Protein AF-A0A662BD39-F1 (afdb_monomer_lite)

Structure (mmCIF, N/CA/C/O backbone):
data_AF-A0A662BD39-F1
#
_entry.id   AF-A0A662BD39-F1
#
loop_
_atom_site.group_PDB
_atom_site.id
_atom_site.type_symbol
_atom_site.label_atom_id
_atom_site.label_alt_id
_atom_site.label_comp_id
_atom_site.label_asym_id
_atom_site.label_entity_id
_atom_site.label_seq_id
_atom_site.pdbx_PDB_ins_code
_atom_site.Cartn_x
_atom_site.Cartn_y
_atom_site.Cartn_z
_atom_site.occupancy
_atom_site.B_iso_or_equiv
_atom_site.auth_seq_id
_atom_site.auth_comp_id
_atom_site.auth_asym_id
_atom_site.auth_atom_id
_atom_site.pdbx_PDB_model_num
ATOM 1 N N . MET A 1 1 ? 4.643 -1.670 -12.359 1.00 89.56 1 MET A N 1
ATOM 2 C CA . MET A 1 1 ? 3.719 -2.672 -11.776 1.00 89.56 1 MET A CA 1
ATOM 3 C C . MET A 1 1 ? 2.508 -1.947 -11.215 1.00 89.56 1 MET A C 1
ATOM 5 O O . MET A 1 1 ? 2.673 -0.830 -10.744 1.00 89.56 1 MET A O 1
ATOM 9 N N . GLU A 1 2 ? 1.312 -2.529 -11.292 1.00 91.06 2 GLU A N 1
ATOM 10 C CA . GLU A 1 2 ? 0.101 -1.942 -10.697 1.00 91.06 2 GLU A CA 1
ATOM 11 C C . GLU A 1 2 ? -0.162 -2.587 -9.334 1.00 91.06 2 GLU A C 1
ATOM 13 O O . GLU A 1 2 ? -0.312 -3.807 -9.241 1.00 91.06 2 GLU A O 1
ATOM 18 N N . VAL A 1 3 ? -0.252 -1.765 -8.290 1.00 93.06 3 VAL A N 1
ATOM 19 C CA . VAL A 1 3 ? -0.551 -2.197 -6.922 1.00 93.06 3 VAL A CA 1
ATOM 20 C C . VAL A 1 3 ? -1.900 -1.620 -6.506 1.00 93.06 3 VAL A C 1
ATOM 22 O O . VAL A 1 3 ? -2.191 -0.440 -6.718 1.00 93.06 3 VAL A O 1
ATOM 25 N N . ARG A 1 4 ? -2.742 -2.480 -5.939 1.00 93.88 4 ARG A N 1
ATOM 26 C CA . ARG A 1 4 ? -4.084 -2.180 -5.451 1.00 93.88 4 ARG A CA 1
ATOM 27 C C . ARG A 1 4 ? -4.070 -2.074 -3.928 1.00 93.88 4 ARG A C 1
ATOM 29 O O . ARG A 1 4 ? -3.539 -2.942 -3.240 1.00 93.88 4 ARG A O 1
ATOM 36 N N . PHE A 1 5 ? -4.732 -1.043 -3.427 1.00 91.44 5 PHE A N 1
ATOM 37 C CA . PHE A 1 5 ? -4.952 -0.772 -2.010 1.00 91.44 5 PHE A CA 1
ATOM 38 C C . PHE A 1 5 ? -6.442 -0.884 -1.670 1.00 91.44 5 PHE A C 1
ATOM 40 O O . PHE A 1 5 ? -7.272 -1.276 -2.500 1.00 91.44 5 PHE A O 1
ATOM 47 N N . LYS A 1 6 ? -6.793 -0.512 -0.434 1.00 85.69 6 LYS A N 1
ATOM 48 C CA . LYS A 1 6 ? -8.188 -0.409 0.004 1.00 85.69 6 LYS A CA 1
ATOM 49 C C . LYS A 1 6 ? -9.027 0.474 -0.930 1.00 85.69 6 LYS A C 1
ATOM 51 O O . LYS A 1 6 ? -8.511 1.375 -1.595 1.00 85.69 6 LYS A O 1
ATOM 56 N N . ASN A 1 7 ? -10.327 0.187 -0.977 1.00 83.38 7 ASN A N 1
ATOM 57 C CA . ASN A 1 7 ? -11.337 0.919 -1.754 1.00 83.38 7 ASN A CA 1
ATOM 58 C C . ASN A 1 7 ? -11.054 0.988 -3.266 1.00 83.38 7 ASN A C 1
ATOM 60 O O . ASN A 1 7 ? -11.466 1.925 -3.940 1.00 83.38 7 ASN A O 1
ATOM 64 N N . GLY A 1 8 ? -10.313 0.017 -3.811 1.00 83.38 8 GLY A N 1
ATOM 65 C CA . GLY A 1 8 ? -10.014 -0.040 -5.244 1.00 83.38 8 GLY A CA 1
ATOM 66 C C . GLY A 1 8 ? -9.005 1.007 -5.724 1.00 83.38 8 GLY A C 1
ATOM 67 O O . GLY A 1 8 ? -8.755 1.093 -6.929 1.00 83.38 8 GLY A O 1
ATOM 68 N N . ARG A 1 9 ? -8.380 1.767 -4.810 1.00 88.69 9 ARG A N 1
ATOM 69 C CA . ARG A 1 9 ? -7.290 2.689 -5.147 1.00 88.69 9 ARG A CA 1
ATOM 70 C C . ARG A 1 9 ? -6.144 1.892 -5.765 1.00 88.69 9 ARG A C 1
ATOM 72 O O . ARG A 1 9 ? -5.669 0.922 -5.181 1.00 88.69 9 ARG A O 1
ATOM 79 N N . LYS A 1 10 ? -5.705 2.300 -6.953 1.00 90.81 10 LYS A N 1
ATOM 80 C CA . LYS A 1 10 ? -4.630 1.649 -7.710 1.00 90.81 10 LYS A CA 1
ATOM 81 C C . LYS A 1 10 ? -3.557 2.667 -8.042 1.00 90.81 10 LYS A C 1
ATOM 83 O O . LYS A 1 10 ? -3.878 3.705 -8.621 1.00 90.81 10 LYS A O 1
ATOM 88 N N . CYS A 1 11 ? -2.312 2.334 -7.737 1.00 89.12 11 CYS A N 1
ATOM 89 C CA . CYS A 1 11 ? -1.155 3.157 -8.065 1.00 89.12 11 CYS A CA 1
ATOM 90 C C . CYS A 1 11 ? -0.105 2.319 -8.802 1.00 89.12 11 CYS A C 1
ATOM 92 O O . CYS A 1 11 ? -0.083 1.087 -8.708 1.00 89.12 11 CYS A O 1
ATOM 94 N N . PHE A 1 12 ? 0.745 2.996 -9.567 1.00 90.25 12 PHE A N 1
ATOM 95 C CA . PHE A 1 12 ? 1.809 2.365 -10.337 1.00 90.25 12 PHE A CA 1
ATOM 96 C C . PHE A 1 12 ? 3.144 2.528 -9.616 1.00 90.25 12 PHE A C 1
ATOM 98 O O . PHE A 1 12 ? 3.450 3.611 -9.126 1.00 90.25 12 PHE A O 1
ATOM 105 N N . TYR A 1 13 ? 3.925 1.450 -9.569 1.00 90.44 13 TYR A N 1
ATOM 106 C CA . TYR A 1 13 ? 5.221 1.408 -8.894 1.00 90.44 13 TYR A CA 1
ATOM 107 C C . TYR A 1 13 ? 6.299 0.769 -9.767 1.00 90.44 13 TYR A C 1
ATOM 109 O O . TYR A 1 13 ? 6.017 -0.139 -10.562 1.00 90.44 13 TYR A O 1
ATOM 117 N N . LYS A 1 14 ? 7.547 1.205 -9.587 1.00 88.50 14 LYS A N 1
ATOM 118 C CA . LYS A 1 14 ? 8.730 0.625 -10.237 1.00 88.50 14 LYS A CA 1
ATOM 119 C C . LYS A 1 14 ? 9.342 -0.471 -9.362 1.00 88.50 14 LYS A C 1
ATOM 121 O O . LYS A 1 14 ? 9.455 -0.337 -8.146 1.00 88.50 14 LYS A O 1
ATOM 126 N N . ASN A 1 15 ? 9.738 -1.575 -9.992 1.00 88.31 15 ASN A N 1
ATOM 127 C CA . ASN A 1 15 ? 10.456 -2.666 -9.334 1.00 88.31 15 ASN A CA 1
ATOM 128 C C . ASN A 1 15 ? 11.966 -2.482 -9.534 1.00 88.31 15 ASN A C 1
ATOM 130 O O . ASN A 1 15 ? 12.579 -3.165 -10.352 1.00 88.31 15 ASN A O 1
ATOM 134 N N . THR A 1 16 ? 12.557 -1.528 -8.813 1.00 84.00 16 THR A N 1
ATOM 135 C CA . THR A 1 16 ? 13.987 -1.185 -8.930 1.00 84.00 16 THR A CA 1
ATOM 136 C C . THR A 1 16 ? 14.892 -2.358 -8.554 1.00 84.00 16 THR A C 1
ATOM 138 O O . THR A 1 16 ? 15.929 -2.577 -9.171 1.00 84.00 16 THR A O 1
A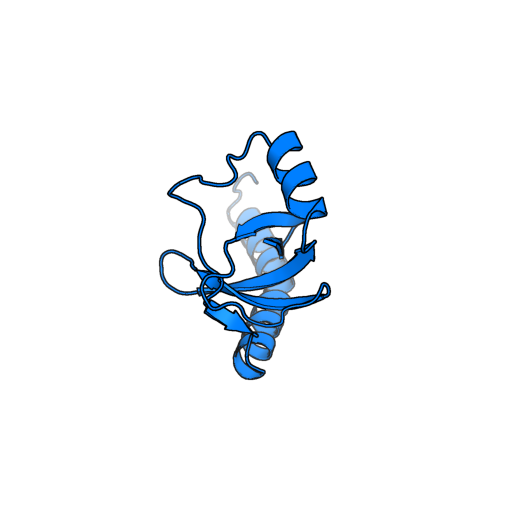TOM 141 N N . LYS A 1 17 ? 14.473 -3.164 -7.572 1.00 83.44 17 LYS A N 1
ATOM 142 C CA . LYS A 1 17 ? 15.247 -4.297 -7.044 1.00 83.44 17 LYS A CA 1
ATOM 143 C C . LYS A 1 17 ? 15.101 -5.591 -7.856 1.00 83.44 17 LYS A C 1
ATOM 145 O O . LYS A 1 17 ? 15.596 -6.623 -7.418 1.00 83.44 17 LYS A O 1
ATOM 150 N N . LYS A 1 18 ? 14.411 -5.555 -9.007 1.00 84.88 18 LYS A N 1
ATOM 151 C CA . LYS A 1 18 ? 14.165 -6.719 -9.887 1.00 84.88 18 LYS A CA 1
ATOM 152 C C . LYS A 1 18 ? 13.653 -7.955 -9.129 1.00 84.88 18 LYS A C 1
ATOM 154 O O . LYS A 1 18 ? 14.026 -9.086 -9.424 1.00 84.88 18 LYS A O 1
ATOM 159 N N . LEU A 1 19 ? 12.790 -7.737 -8.140 1.00 87.00 19 LEU A N 1
ATOM 160 C CA . LEU A 1 19 ? 12.217 -8.812 -7.335 1.00 87.00 19 LEU A CA 1
ATOM 161 C C . LEU A 1 19 ? 11.271 -9.667 -8.188 1.00 87.00 19 LEU A C 1
ATOM 163 O O . LEU A 1 19 ? 10.493 -9.119 -8.972 1.00 87.00 19 LEU A O 1
ATOM 167 N N . SER A 1 20 ? 11.289 -10.988 -7.996 1.00 89.81 20 SER A N 1
ATOM 168 C CA . SER A 1 20 ? 10.322 -11.896 -8.626 1.00 89.81 20 SER A CA 1
ATOM 169 C C . SER A 1 20 ? 8.960 -11.751 -7.947 1.00 89.81 20 SER A C 1
ATOM 171 O O . SER A 1 20 ? 8.727 -12.308 -6.874 1.00 89.81 20 SER A O 1
ATOM 173 N N . ILE A 1 21 ? 8.093 -10.923 -8.528 1.00 90.50 21 ILE A N 1
ATOM 174 C CA . ILE A 1 21 ? 6.785 -10.556 -7.982 1.00 90.50 21 ILE A CA 1
ATOM 175 C C . ILE A 1 21 ? 5.705 -10.936 -8.995 1.00 90.50 21 ILE A C 1
ATOM 177 O O . ILE A 1 21 ? 5.746 -10.502 -10.151 1.00 90.50 21 ILE A O 1
ATOM 181 N N . CYS A 1 22 ? 4.717 -11.693 -8.532 1.00 90.88 22 CYS A N 1
ATOM 182 C CA . CYS A 1 22 ? 3.589 -12.162 -9.326 1.00 90.88 22 CYS A CA 1
ATOM 183 C C . CYS A 1 22 ? 2.305 -11.386 -9.001 1.00 90.88 22 CYS A C 1
ATOM 185 O O . CYS A 1 22 ? 2.228 -10.626 -8.035 1.00 90.88 22 CYS A O 1
ATOM 187 N N . ILE A 1 23 ? 1.280 -11.560 -9.836 1.00 92.19 23 ILE A N 1
ATOM 188 C CA . ILE A 1 23 ? -0.066 -11.056 -9.541 1.00 92.19 23 ILE A CA 1
ATOM 189 C C . ILE A 1 23 ? -0.584 -11.771 -8.288 1.00 92.19 23 ILE A C 1
ATOM 191 O O . ILE A 1 23 ? -0.441 -12.983 -8.172 1.00 92.19 23 ILE A O 1
ATOM 195 N N . GLY A 1 24 ? -1.182 -11.020 -7.363 1.00 90.81 24 GLY A N 1
ATOM 196 C CA . GLY A 1 24 ? -1.662 -11.533 -6.077 1.00 90.81 24 GLY A CA 1
ATOM 197 C C . GLY A 1 24 ? -0.653 -11.419 -4.933 1.00 90.81 24 GLY A C 1
ATOM 198 O O . GLY A 1 24 ? -1.064 -11.474 -3.777 1.00 90.81 24 GLY A O 1
ATOM 199 N N . ASP A 1 25 ? 0.629 -11.173 -5.221 1.00 93.25 25 ASP A N 1
ATOM 200 C CA . ASP A 1 25 ? 1.630 -10.971 -4.173 1.00 93.25 25 ASP A CA 1
ATOM 201 C C . ASP A 1 25 ? 1.327 -9.708 -3.355 1.00 93.25 25 ASP A C 1
ATOM 203 O O . ASP A 1 25 ? 0.971 -8.653 -3.897 1.00 93.25 25 ASP A O 1
ATOM 207 N N . ILE A 1 26 ? 1.522 -9.802 -2.039 1.00 93.88 26 ILE A N 1
ATOM 208 C CA . ILE A 1 26 ? 1.447 -8.663 -1.124 1.00 93.88 26 ILE A CA 1
ATOM 209 C C . ILE A 1 26 ? 2.840 -8.035 -1.032 1.00 93.88 26 ILE A C 1
ATOM 211 O O . ILE A 1 26 ? 3.835 -8.712 -0.761 1.00 93.88 26 ILE A O 1
ATOM 215 N N . VAL A 1 27 ? 2.925 -6.732 -1.279 1.00 94.56 27 VAL A N 1
ATOM 216 C CA . VAL A 1 27 ? 4.190 -5.999 -1.379 1.00 94.56 27 VAL A CA 1
ATOM 217 C C . VAL A 1 27 ? 4.187 -4.756 -0.503 1.00 94.56 27 VAL A C 1
ATOM 219 O O . VAL A 1 27 ? 3.163 -4.091 -0.337 1.00 94.56 27 VAL A O 1
ATOM 222 N N . ALA A 1 28 ? 5.368 -4.436 0.024 1.00 94.50 28 ALA A N 1
ATOM 223 C CA . ALA A 1 28 ? 5.632 -3.180 0.702 1.00 94.50 28 ALA A CA 1
ATOM 224 C C . ALA A 1 28 ? 6.148 -2.161 -0.316 1.00 94.50 28 ALA A C 1
ATOM 226 O O . ALA A 1 28 ? 7.166 -2.381 -0.987 1.00 94.50 28 ALA A O 1
ATOM 227 N N . VAL A 1 29 ? 5.434 -1.050 -0.426 1.00 92.62 29 VAL A N 1
ATOM 228 C CA . VAL A 1 29 ? 5.732 0.032 -1.358 1.00 92.62 29 VAL A CA 1
ATOM 229 C C . VAL A 1 29 ? 6.120 1.302 -0.623 1.00 92.62 29 VAL A C 1
ATOM 231 O O . VAL A 1 29 ? 5.763 1.512 0.534 1.00 92.62 29 VAL A O 1
ATOM 234 N N . GLU A 1 30 ? 6.814 2.175 -1.334 1.00 90.56 30 GLU A N 1
ATOM 235 C CA . GLU A 1 30 ? 7.159 3.504 -0.861 1.00 90.56 30 GLU A CA 1
ATOM 236 C C . GLU A 1 30 ? 5.924 4.369 -0.587 1.00 90.56 30 GLU A C 1
ATOM 238 O O . GLU A 1 30 ? 5.012 4.503 -1.414 1.00 90.56 30 GLU A O 1
ATOM 243 N N . ALA A 1 31 ? 5.917 4.974 0.599 1.00 88.06 31 ALA A N 1
ATOM 244 C CA . ALA A 1 31 ? 4.931 5.939 1.048 1.00 88.06 31 ALA A CA 1
ATOM 245 C C . ALA A 1 31 ? 5.632 7.076 1.804 1.00 88.06 31 ALA A C 1
ATOM 247 O O . ALA A 1 31 ? 6.747 6.921 2.287 1.00 88.06 31 ALA A O 1
ATOM 248 N N . SER A 1 32 ? 4.991 8.239 1.892 1.00 82.62 32 SER A N 1
ATOM 249 C CA . SER A 1 32 ? 5.526 9.367 2.656 1.00 82.62 32 SER A CA 1
ATOM 250 C C . SER A 1 32 ? 4.529 9.733 3.754 1.00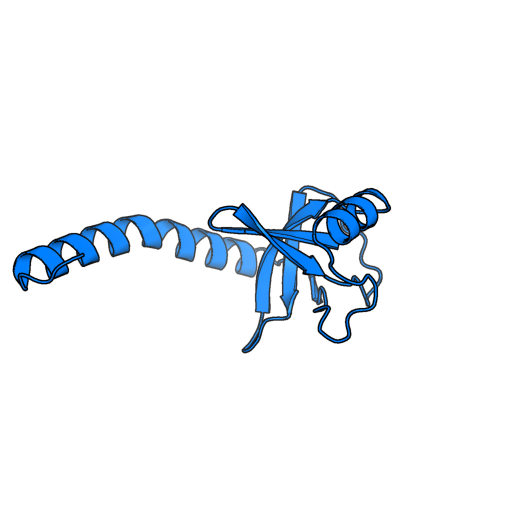 82.62 32 SER A C 1
ATOM 252 O O . SER A 1 32 ? 3.416 10.139 3.404 1.00 82.62 32 SER A O 1
ATOM 254 N N . PRO A 1 33 ? 4.877 9.567 5.046 1.00 82.12 33 PRO A N 1
ATOM 255 C CA . PRO A 1 33 ? 6.071 8.893 5.579 1.00 82.12 33 PRO A CA 1
ATOM 256 C C . PRO A 1 33 ? 5.945 7.351 5.581 1.00 82.12 33 PRO A C 1
ATOM 258 O O . PRO A 1 33 ? 4.869 6.804 5.815 1.00 82.12 33 PRO A O 1
ATOM 261 N N . GLY A 1 34 ? 7.059 6.638 5.384 1.00 87.38 34 GLY A N 1
ATOM 262 C CA . GLY A 1 34 ? 7.168 5.198 5.653 1.00 87.38 34 GLY A CA 1
ATOM 263 C C . GLY A 1 34 ? 6.866 4.267 4.472 1.00 87.38 34 GLY A C 1
ATOM 264 O O . GLY A 1 34 ? 7.430 4.404 3.391 1.00 87.38 34 GLY A O 1
ATOM 265 N N . HIS A 1 35 ? 6.086 3.214 4.724 1.00 90.31 35 HIS A N 1
ATOM 266 C CA . HIS A 1 35 ? 5.773 2.164 3.750 1.00 90.31 35 HIS A CA 1
ATOM 267 C C . HIS A 1 35 ? 4.269 1.884 3.770 1.00 90.31 35 HIS A C 1
ATOM 269 O O . HIS A 1 35 ? 3.659 1.878 4.838 1.00 90.31 35 HIS A O 1
ATOM 275 N N . ASP A 1 36 ? 3.683 1.630 2.603 1.00 91.50 36 ASP A N 1
ATOM 276 C CA . ASP A 1 36 ? 2.293 1.178 2.471 1.00 91.50 36 ASP A CA 1
ATOM 277 C C . ASP A 1 36 ? 2.279 -0.286 2.007 1.00 91.50 36 ASP A C 1
ATOM 279 O O . ASP A 1 36 ? 3.210 -0.753 1.343 1.00 91.50 36 ASP A O 1
ATOM 283 N N . ILE A 1 37 ? 1.230 -1.021 2.370 1.00 93.31 37 ILE A N 1
ATOM 284 C CA . ILE A 1 37 ? 1.063 -2.436 2.032 1.00 93.31 37 ILE A CA 1
ATOM 285 C C . ILE A 1 37 ? -0.066 -2.562 1.016 1.00 93.31 37 ILE A C 1
ATOM 287 O O . ILE A 1 37 ? -1.196 -2.117 1.238 1.00 93.31 37 ILE A O 1
ATOM 291 N N . GLY A 1 38 ? 0.243 -3.182 -0.118 1.00 93.06 38 GLY A N 1
ATOM 292 C CA . GLY A 1 38 ? -0.704 -3.350 -1.211 1.00 93.06 38 GLY A CA 1
ATOM 293 C C . GLY A 1 38 ? -0.556 -4.688 -1.914 1.00 93.06 38 GLY A C 1
ATOM 294 O O . GLY A 1 38 ? 0.441 -5.391 -1.763 1.00 93.06 38 GLY A O 1
ATOM 295 N N . VAL A 1 39 ? -1.569 -5.029 -2.703 1.00 94.50 39 VAL A N 1
ATOM 296 C CA . VAL A 1 39 ? -1.620 -6.282 -3.461 1.00 94.50 39 VAL A CA 1
ATOM 297 C C . VAL A 1 39 ? -1.337 -5.997 -4.924 1.00 94.50 39 VAL A C 1
ATOM 299 O O . VAL A 1 39 ? -1.925 -5.091 -5.520 1.00 94.50 39 VAL A O 1
ATOM 302 N N . VAL A 1 40 ? -0.454 -6.774 -5.533 1.00 94.50 40 VAL A N 1
ATOM 303 C CA . VAL A 1 40 ? -0.115 -6.626 -6.947 1.00 94.50 40 VAL A CA 1
ATOM 304 C C . VAL A 1 40 ? -1.301 -7.060 -7.797 1.00 94.50 40 VAL A C 1
ATOM 306 O O . VAL A 1 40 ? -1.728 -8.210 -7.756 1.00 94.50 40 VAL A O 1
ATOM 309 N N . SER A 1 41 ? -1.844 -6.129 -8.582 1.00 92.94 41 SER A N 1
ATOM 310 C CA . SER A 1 41 ? -2.997 -6.402 -9.441 1.00 92.94 41 SER A CA 1
ATOM 311 C C . SER A 1 41 ? -2.587 -6.773 -10.860 1.00 92.94 41 SER A C 1
ATOM 313 O O . SER A 1 41 ? -3.269 -7.588 -11.468 1.00 92.94 41 SER A O 1
ATOM 315 N N . LEU A 1 42 ? -1.540 -6.146 -11.403 1.00 91.75 42 LEU A N 1
ATOM 316 C CA . LEU A 1 42 ? -1.064 -6.374 -12.770 1.00 91.75 42 LEU A CA 1
ATOM 317 C C . LEU A 1 42 ? 0.454 -6.199 -12.855 1.00 91.75 42 LEU A C 1
ATOM 319 O O . LEU A 1 42 ? 1.044 -5.314 -12.221 1.00 91.75 42 LEU A O 1
ATOM 323 N N . THR A 1 43 ? 1.072 -7.016 -13.700 1.00 89.94 43 THR A N 1
ATOM 324 C CA . THR A 1 43 ? 2.512 -7.030 -13.981 1.00 89.94 43 THR A CA 1
ATOM 325 C C . THR A 1 43 ? 2.761 -7.041 -15.497 1.00 89.94 43 THR A C 1
ATOM 327 O O . THR A 1 43 ? 1.828 -7.181 -16.288 1.00 89.94 43 THR A O 1
ATOM 330 N N . GLY A 1 44 ? 4.012 -6.825 -15.914 1.00 85.62 44 GLY A N 1
ATOM 331 C CA . GLY A 1 44 ? 4.410 -6.891 -17.324 1.00 85.62 44 GLY A CA 1
ATOM 332 C C . GLY A 1 44 ? 3.816 -5.798 -18.222 1.00 85.62 44 GLY A C 1
ATOM 333 O O . GLY A 1 44 ? 3.560 -4.672 -17.786 1.00 85.62 44 GLY A O 1
ATOM 334 N N . GLU A 1 45 ? 3.618 -6.144 -19.496 1.00 85.44 45 GLU A N 1
ATOM 335 C CA . GLU A 1 45 ? 3.225 -5.215 -20.566 1.00 85.44 45 GLU A CA 1
ATOM 336 C C . GLU A 1 45 ? 1.815 -4.634 -20.376 1.00 85.44 45 GLU A C 1
ATOM 338 O O . GLU A 1 45 ? 1.562 -3.472 -20.702 1.00 85.44 45 GLU A O 1
ATOM 343 N N . LEU A 1 46 ? 0.911 -5.393 -19.747 1.00 86.69 46 LEU A N 1
ATOM 344 C CA . LEU A 1 46 ? -0.458 -4.953 -19.456 1.00 86.69 46 LEU A CA 1
ATOM 345 C C . LEU A 1 46 ? -0.495 -3.695 -18.579 1.00 86.69 46 LEU A C 1
ATOM 347 O O . LEU A 1 46 ? -1.384 -2.854 -18.721 1.00 86.69 46 LEU A O 1
ATOM 351 N N . VAL A 1 47 ? 0.510 -3.509 -17.718 1.00 88.00 47 VAL A N 1
ATOM 352 C CA . VAL A 1 47 ? 0.625 -2.301 -16.894 1.00 88.00 47 VAL A CA 1
ATOM 353 C C . VAL A 1 47 ? 0.819 -1.065 -17.771 1.00 88.00 47 VAL A C 1
ATOM 355 O O . VAL A 1 47 ? 0.203 -0.037 -17.502 1.00 88.00 47 VAL A O 1
ATOM 358 N N . LYS A 1 48 ? 1.601 -1.153 -18.856 1.00 84.69 48 LYS A N 1
ATOM 359 C CA . LYS A 1 48 ? 1.833 -0.016 -19.763 1.00 84.69 48 LYS A CA 1
ATOM 360 C C . LYS A 1 48 ? 0.557 0.402 -20.493 1.00 84.69 48 LYS A C 1
ATOM 362 O O . LYS A 1 48 ? 0.364 1.584 -20.766 1.00 84.69 48 LYS A O 1
ATOM 367 N N . VAL A 1 49 ? -0.336 -0.541 -20.799 1.00 88.50 49 VAL A N 1
ATOM 368 C CA . VAL A 1 49 ? -1.657 -0.240 -21.382 1.00 88.50 49 VAL A CA 1
AT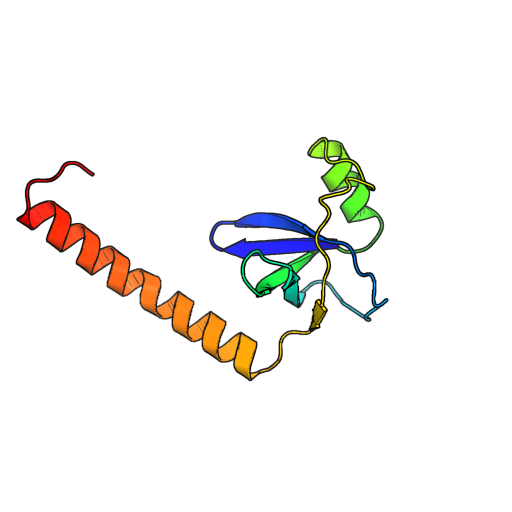OM 369 C C . VAL A 1 49 ? -2.521 0.534 -20.381 1.00 88.50 49 VAL A C 1
ATOM 371 O O . VAL A 1 49 ? -3.102 1.560 -20.730 1.00 88.50 49 VAL A O 1
ATOM 374 N N . HIS A 1 50 ? -2.550 0.104 -19.117 1.00 87.12 50 HIS A N 1
ATOM 375 C CA . HIS A 1 50 ? -3.276 0.804 -18.052 1.00 87.12 50 HIS A CA 1
ATOM 376 C C . HIS A 1 50 ? -2.706 2.191 -17.737 1.00 87.12 50 HIS A C 1
ATOM 378 O O . HIS A 1 50 ? -3.475 3.125 -17.512 1.00 87.12 50 HIS A O 1
ATOM 384 N N . MET A 1 51 ? -1.380 2.340 -17.742 1.00 86.50 51 MET A N 1
ATOM 385 C CA . MET A 1 51 ? -0.715 3.631 -17.545 1.00 86.50 51 MET A CA 1
ATOM 386 C C . MET A 1 51 ? -1.068 4.609 -18.669 1.00 86.50 51 MET A C 1
ATOM 388 O O . MET A 1 51 ? -1.489 5.725 -18.376 1.00 86.50 51 MET A O 1
ATOM 392 N N . ARG A 1 52 ? -1.023 4.158 -19.934 1.00 85.81 52 ARG A N 1
ATOM 393 C CA . ARG A 1 52 ? -1.465 4.949 -21.096 1.00 85.81 52 ARG A CA 1
ATOM 394 C C . ARG A 1 52 ? -2.925 5.378 -20.975 1.00 85.81 52 ARG A C 1
ATOM 396 O O . ARG A 1 52 ? -3.220 6.556 -21.119 1.00 85.81 52 ARG A O 1
ATOM 403 N N . LYS A 1 53 ? -3.831 4.457 -20.623 1.00 86.94 53 LYS A N 1
ATOM 404 C CA . LYS A 1 53 ? -5.258 4.774 -20.425 1.00 86.94 53 LYS A CA 1
ATOM 405 C C . LYS A 1 53 ? -5.492 5.807 -19.315 1.00 86.94 53 LYS A C 1
ATOM 407 O O . LYS A 1 53 ? -6.451 6.565 -19.379 1.00 86.94 53 LYS A O 1
ATOM 412 N N . LYS A 1 54 ? -4.641 5.820 -18.286 1.00 82.62 54 LYS A N 1
ATOM 413 C CA . LYS A 1 54 ? -4.706 6.772 -17.169 1.00 82.62 54 LYS A CA 1
ATOM 414 C C . LYS A 1 54 ? -3.856 8.033 -17.380 1.00 82.62 54 LYS A C 1
ATOM 416 O O . LYS A 1 54 ? -3.723 8.800 -16.434 1.00 82.62 54 LYS A O 1
ATOM 421 N N . ASN A 1 55 ? -3.287 8.243 -18.573 1.00 80.12 55 ASN A N 1
ATOM 422 C CA . ASN A 1 55 ? -2.373 9.349 -18.886 1.00 80.12 55 ASN A CA 1
ATOM 423 C C . ASN A 1 55 ? -1.199 9.485 -17.895 1.00 80.12 55 ASN A C 1
ATOM 425 O O . ASN A 1 55 ? -0.718 10.581 -17.628 1.00 80.12 55 ASN A O 1
ATOM 429 N N . VAL A 1 56 ? -0.723 8.365 -17.340 1.00 77.38 56 VAL A N 1
ATOM 430 C CA . VAL A 1 56 ? 0.447 8.343 -16.456 1.00 77.38 56 VAL A CA 1
ATOM 431 C C . VAL A 1 56 ? 1.677 8.012 -17.292 1.00 77.38 56 VAL A C 1
ATOM 433 O O . VAL A 1 56 ? 1.743 6.944 -17.906 1.00 77.38 56 VAL A O 1
ATOM 436 N N . ALA A 1 57 ? 2.660 8.912 -17.303 1.00 71.69 57 ALA A N 1
ATOM 437 C CA . ALA A 1 57 ? 3.930 8.674 -17.978 1.00 71.69 57 ALA A CA 1
ATOM 438 C C . ALA A 1 57 ? 4.665 7.475 -17.352 1.00 71.69 57 ALA A C 1
ATOM 440 O O . ALA A 1 57 ? 4.731 7.332 -16.131 1.00 71.69 57 ALA A O 1
ATOM 441 N N . ILE A 1 58 ? 5.238 6.614 -18.197 1.00 64.19 58 ILE A N 1
ATOM 442 C CA . ILE A 1 58 ? 5.986 5.414 -17.772 1.00 64.19 58 ILE A CA 1
ATOM 443 C C . ILE A 1 58 ? 7.216 5.802 -16.933 1.00 64.19 58 ILE A C 1
ATOM 445 O O . ILE A 1 58 ? 7.565 5.108 -15.975 1.00 64.19 58 ILE A O 1
ATOM 449 N N . ASP A 1 59 ? 7.809 6.955 -17.250 1.00 63.53 59 ASP A N 1
ATOM 450 C CA . ASP A 1 59 ? 8.979 7.514 -16.578 1.00 63.53 59 ASP A CA 1
ATOM 451 C C . ASP A 1 59 ? 8.678 8.755 -15.753 1.00 63.53 59 ASP A C 1
ATOM 453 O O . ASP A 1 59 ? 9.540 9.608 -15.566 1.00 63.53 59 ASP A O 1
ATOM 457 N N . HIS A 1 60 ? 7.464 8.840 -15.204 1.00 67.00 60 HIS A N 1
ATOM 458 C CA . HIS A 1 60 ? 7.150 9.919 -14.282 1.00 67.00 60 HIS A CA 1
ATOM 459 C C . HIS A 1 60 ? 8.155 9.913 -13.110 1.00 67.00 60 HIS A C 1
ATOM 461 O O . HIS A 1 60 ? 8.332 8.854 -12.488 1.00 67.00 60 HIS A O 1
ATOM 467 N N . PRO A 1 61 ? 8.810 11.044 -12.792 1.00 61.09 61 PRO A N 1
ATOM 468 C CA . PRO A 1 61 ? 9.805 11.118 -11.719 1.00 61.09 61 PRO A CA 1
ATOM 469 C C . PRO A 1 61 ? 9.214 10.735 -10.354 1.00 61.09 61 PRO A C 1
ATOM 471 O O . PRO A 1 61 ? 9.890 10.104 -9.550 1.00 61.09 61 PRO A O 1
ATOM 474 N N . ASP A 1 62 ? 7.915 10.968 -10.151 1.00 65.81 62 ASP A N 1
ATOM 475 C CA . ASP A 1 62 ? 7.197 10.564 -8.929 1.00 65.81 62 ASP A CA 1
ATOM 476 C C . ASP A 1 62 ? 6.787 9.080 -8.881 1.00 65.81 62 ASP A C 1
ATOM 478 O O . ASP A 1 62 ? 5.968 8.678 -8.045 1.00 65.81 62 ASP A O 1
ATOM 482 N N . THR A 1 63 ? 7.296 8.234 -9.785 1.00 73.69 63 THR A N 1
ATOM 483 C CA . THR A 1 63 ? 6.958 6.807 -9.750 1.00 73.69 63 THR A CA 1
ATOM 484 C C . THR A 1 63 ? 7.674 6.127 -8.590 1.00 73.69 63 THR A C 1
ATOM 486 O O . THR A 1 63 ? 8.833 5.725 -8.686 1.00 73.69 63 THR A O 1
ATOM 489 N N . LYS A 1 64 ? 6.925 5.960 -7.504 1.00 86.25 64 LYS A N 1
ATOM 490 C CA . LYS A 1 64 ? 7.339 5.308 -6.262 1.00 86.25 64 LYS A CA 1
ATOM 491 C C . LYS A 1 64 ? 7.855 3.884 -6.476 1.00 86.25 64 LYS A C 1
ATOM 493 O O . LYS A 1 64 ? 7.470 3.187 -7.424 1.00 86.25 64 LYS A O 1
ATOM 498 N N . GLN A 1 65 ? 8.695 3.423 -5.559 1.00 89.88 65 GLN A N 1
ATOM 499 C CA . GLN A 1 65 ? 9.369 2.130 -5.672 1.00 89.88 65 GLN A CA 1
ATOM 500 C C . GLN A 1 65 ? 8.696 1.023 -4.849 1.00 89.88 65 GLN A C 1
ATOM 502 O O . GLN A 1 65 ? 8.057 1.267 -3.824 1.00 89.88 65 GLN A O 1
ATOM 507 N N . ILE A 1 66 ? 8.849 -0.226 -5.300 1.00 91.56 66 ILE A N 1
ATOM 508 C CA . ILE A 1 66 ? 8.549 -1.417 -4.495 1.00 91.56 66 ILE A CA 1
ATOM 509 C C . ILE A 1 66 ? 9.805 -1.787 -3.711 1.00 91.56 66 ILE A C 1
ATOM 511 O O . ILE A 1 66 ? 10.863 -2.027 -4.298 1.00 91.56 66 ILE A O 1
ATOM 515 N N . TYR A 1 67 ? 9.687 -1.876 -2.389 1.00 90.25 67 TYR A N 1
ATOM 516 C CA . TYR A 1 67 ? 10.831 -2.139 -1.524 1.00 90.25 67 TYR A CA 1
ATOM 517 C C . TYR A 1 67 ? 11.108 -3.623 -1.311 1.00 90.25 67 TYR A C 1
ATOM 519 O O . TYR A 1 67 ? 12.280 -4.015 -1.309 1.00 90.25 67 TYR A O 1
ATOM 527 N N . ARG A 1 68 ? 10.057 -4.421 -1.075 1.00 91.69 68 ARG A N 1
ATOM 528 C CA . ARG A 1 68 ? 10.129 -5.867 -0.800 1.00 91.69 68 ARG A CA 1
ATOM 529 C C . ARG A 1 68 ? 8.752 -6.531 -0.888 1.00 91.69 68 ARG A C 1
ATOM 531 O O . ARG A 1 68 ? 7.728 -5.846 -0.885 1.00 91.69 68 ARG A O 1
ATOM 538 N N . LYS A 1 69 ? 8.728 -7.868 -0.894 1.00 92.69 69 LYS A N 1
ATOM 539 C CA . LYS A 1 69 ? 7.515 -8.622 -0.542 1.00 92.69 69 LYS A CA 1
ATOM 540 C C . LYS A 1 69 ? 7.177 -8.374 0.928 1.00 92.69 69 LYS A C 1
ATOM 542 O O . LYS A 1 69 ? 8.086 -8.234 1.749 1.00 92.69 69 LYS A O 1
ATOM 547 N N . ALA A 1 70 ? 5.890 -8.259 1.232 1.00 93.06 70 ALA A N 1
ATOM 548 C CA . ALA A 1 70 ? 5.436 -8.041 2.596 1.00 93.06 70 ALA A CA 1
ATOM 549 C C . ALA A 1 70 ? 5.831 -9.240 3.468 1.00 93.06 70 ALA A C 1
ATOM 551 O O . ALA A 1 70 ? 5.715 -10.391 3.047 1.00 93.06 70 ALA A O 1
ATOM 552 N N . THR A 1 71 ? 6.335 -8.962 4.667 1.00 93.50 71 THR A N 1
ATOM 553 C CA . THR A 1 71 ? 6.603 -10.010 5.658 1.00 93.50 71 THR A CA 1
ATOM 554 C C . THR A 1 71 ? 5.299 -10.451 6.318 1.00 93.50 71 THR A C 1
ATOM 556 O O . THR A 1 71 ? 4.314 -9.715 6.281 1.00 93.50 71 THR A O 1
ATOM 559 N N . GLN A 1 72 ? 5.287 -11.613 6.977 1.00 92.94 72 GLN A N 1
ATOM 560 C CA . GLN A 1 72 ? 4.098 -12.069 7.710 1.00 92.94 72 GLN A CA 1
ATOM 561 C C . GLN A 1 72 ? 3.617 -11.016 8.719 1.00 92.94 72 GLN A C 1
ATOM 563 O O . GLN A 1 72 ? 2.446 -10.661 8.734 1.00 92.94 72 GLN A O 1
ATOM 568 N N . LYS A 1 73 ? 4.551 -10.405 9.457 1.00 93.44 73 LYS A N 1
ATOM 569 C CA . LYS A 1 73 ? 4.253 -9.312 10.388 1.00 93.44 73 LYS A CA 1
ATOM 570 C C . LYS A 1 73 ? 3.577 -8.118 9.703 1.00 93.44 73 LYS A C 1
ATOM 572 O O . LYS A 1 73 ? 2.652 -7.540 10.267 1.00 93.44 73 LYS A O 1
ATOM 577 N N . ASP A 1 74 ? 4.027 -7.745 8.503 1.00 92.06 74 ASP A N 1
ATOM 578 C CA . ASP A 1 74 ? 3.413 -6.654 7.733 1.00 92.06 74 ASP A CA 1
ATOM 579 C C . ASP A 1 74 ? 1.960 -7.006 7.359 1.00 92.06 74 ASP A C 1
ATOM 581 O O . ASP A 1 74 ? 1.071 -6.162 7.467 1.00 92.06 74 ASP A O 1
ATOM 585 N N . ILE A 1 75 ? 1.714 -8.259 6.961 1.00 92.06 75 ILE A N 1
ATOM 586 C CA . ILE A 1 75 ? 0.385 -8.771 6.593 1.00 92.06 75 ILE A CA 1
ATOM 587 C C . ILE A 1 75 ? -0.544 -8.806 7.810 1.00 92.06 75 ILE A C 1
ATOM 589 O O . ILE A 1 75 ? -1.689 -8.361 7.712 1.00 92.06 75 ILE A O 1
ATOM 593 N N . ASP A 1 76 ? -0.057 -9.275 8.958 1.00 94.19 76 ASP A N 1
ATOM 594 C CA . ASP A 1 76 ? -0.848 -9.381 10.186 1.00 94.19 76 ASP A CA 1
ATOM 595 C C . ASP A 1 76 ? -1.272 -7.995 10.688 1.00 94.19 76 ASP A C 1
ATOM 597 O O . ASP A 1 76 ? -2.447 -7.761 10.989 1.00 94.19 76 ASP A O 1
ATOM 601 N N . ILE A 1 77 ? -0.335 -7.036 10.714 1.00 92.38 77 ILE A N 1
ATOM 602 C CA . ILE A 1 77 ? -0.614 -5.644 11.098 1.00 92.38 77 ILE A CA 1
ATOM 603 C C . ILE A 1 77 ? -1.606 -5.015 10.120 1.00 92.38 77 ILE A C 1
ATOM 605 O O . ILE A 1 77 ? -2.575 -4.383 10.544 1.00 92.38 77 ILE A O 1
ATOM 609 N N . TRP A 1 78 ? -1.385 -5.195 8.817 1.00 92.00 78 TRP A N 1
ATOM 610 C CA . TRP A 1 78 ? -2.259 -4.662 7.777 1.00 92.00 78 TRP A CA 1
ATOM 611 C C . TRP A 1 78 ? -3.686 -5.216 7.880 1.00 92.00 78 TRP A C 1
ATOM 613 O O . TRP A 1 78 ? -4.651 -4.458 7.770 1.00 92.00 78 TRP A O 1
ATOM 623 N N . THR A 1 79 ? -3.830 -6.512 8.154 1.00 91.75 79 THR A N 1
ATOM 624 C CA . THR A 1 79 ? -5.130 -7.180 8.310 1.00 91.75 79 THR A CA 1
ATOM 625 C C . THR A 1 79 ? -5.838 -6.707 9.577 1.00 91.75 79 THR A C 1
ATOM 627 O O . THR A 1 79 ? -6.957 -6.199 9.500 1.00 91.75 79 THR A O 1
ATOM 630 N N . THR A 1 80 ? -5.144 -6.733 10.719 1.00 93.31 80 THR A N 1
ATOM 631 C CA . THR A 1 80 ? -5.674 -6.266 12.012 1.00 93.31 80 THR A CA 1
ATOM 632 C C . THR A 1 80 ? -6.120 -4.801 11.950 1.00 93.31 80 THR A C 1
ATOM 634 O O . THR A 1 80 ? -7.137 -4.416 12.527 1.00 93.31 80 THR A O 1
ATOM 637 N N . ALA A 1 81 ? -5.366 -3.949 11.247 1.00 91.00 81 ALA A N 1
ATOM 638 C CA . ALA A 1 81 ? -5.728 -2.546 11.070 1.00 91.00 81 ALA A CA 1
ATOM 639 C C . ALA A 1 81 ? -7.013 -2.384 10.242 1.00 91.00 81 ALA A C 1
ATOM 641 O O . ALA A 1 81 ? -7.839 -1.531 10.565 1.00 91.00 81 ALA A O 1
ATOM 642 N N . ARG A 1 82 ? -7.210 -3.212 9.205 1.00 89.44 82 ARG A N 1
ATOM 643 C CA . ARG A 1 82 ? -8.421 -3.186 8.365 1.00 89.44 82 ARG A CA 1
ATOM 644 C C . ARG A 1 82 ? -9.658 -3.680 9.103 1.00 89.44 82 ARG A C 1
ATOM 646 O O . ARG A 1 82 ? -10.723 -3.096 8.931 1.00 89.44 82 ARG A O 1
ATOM 653 N N . GLU A 1 83 ? -9.534 -4.703 9.940 1.00 92.25 83 GLU A N 1
ATOM 654 C CA . GLU A 1 83 ? -10.665 -5.231 10.717 1.00 92.25 83 GLU A CA 1
ATOM 655 C C . GLU A 1 83 ? -11.250 -4.183 11.673 1.00 92.25 83 GLU A C 1
ATOM 657 O O . GLU A 1 83 ? -12.470 -4.057 11.802 1.00 92.25 83 GLU A O 1
ATOM 662 N N . LYS A 1 84 ? -10.392 -3.341 12.261 1.00 91.69 84 LYS A N 1
ATOM 663 C CA . LYS A 1 84 ? -10.810 -2.247 13.151 1.00 91.69 84 LYS A CA 1
ATOM 664 C C . LYS A 1 84 ? -11.606 -1.148 12.438 1.00 91.69 84 LYS A C 1
ATOM 666 O O . LYS A 1 84 ? -12.364 -0.432 13.094 1.00 91.69 84 LYS A O 1
ATOM 671 N N . GLU A 1 85 ? -11.476 -0.994 11.116 1.00 89.62 85 GLU A N 1
ATOM 672 C CA . GLU A 1 85 ? -12.116 0.109 10.382 1.00 89.62 85 GLU A CA 1
AT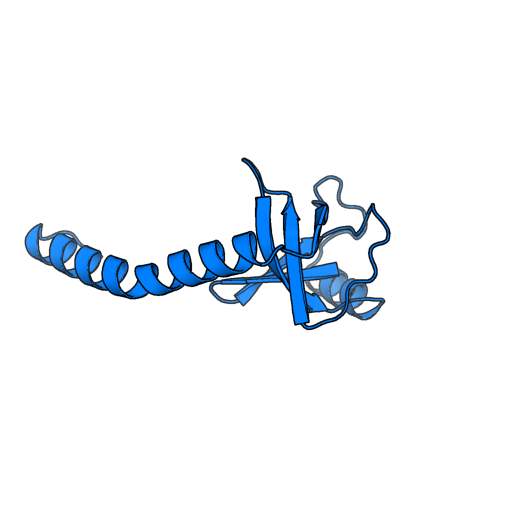OM 673 C C . GLU A 1 85 ? -13.646 0.078 10.504 1.00 89.62 85 GLU A C 1
ATOM 675 O O . GLU A 1 85 ? -14.265 1.125 10.696 1.00 89.62 85 GLU A O 1
ATOM 680 N N . GLN A 1 86 ? -14.271 -1.103 10.437 1.00 89.81 86 GLN A N 1
ATOM 681 C CA . GLN A 1 86 ? -15.734 -1.206 10.488 1.00 89.81 86 GLN A CA 1
ATOM 682 C C . GLN A 1 86 ? -16.302 -0.748 11.834 1.00 89.81 86 GLN A C 1
ATOM 684 O O . GLN A 1 86 ? -17.307 -0.033 11.881 1.00 89.81 86 GLN A O 1
ATOM 689 N N . GLU A 1 87 ? -15.666 -1.156 12.930 1.00 94.19 87 GLU A N 1
ATOM 690 C CA . GLU A 1 87 ? -16.085 -0.782 14.278 1.00 94.19 87 GLU A CA 1
ATOM 691 C C . GLU A 1 87 ? -15.880 0.717 14.516 1.00 94.19 87 GLU A C 1
ATOM 693 O O . GLU A 1 87 ? -16.790 1.402 14.990 1.00 94.19 87 GLU A O 1
ATOM 698 N N . VAL A 1 88 ? -14.721 1.249 14.114 1.00 93.12 88 VAL A N 1
ATOM 699 C CA . VAL A 1 88 ? -14.411 2.679 14.229 1.00 93.12 88 VAL A CA 1
ATOM 700 C C . VAL A 1 88 ? -15.418 3.511 13.439 1.00 93.12 88 VAL A C 1
ATOM 702 O O . VAL A 1 88 ? -15.980 4.450 13.991 1.00 93.12 88 VAL A O 1
ATOM 705 N N . GLN A 1 89 ? -15.745 3.135 12.199 1.00 91.19 89 GLN A N 1
ATOM 706 C CA . GLN A 1 89 ? -16.744 3.849 11.398 1.00 91.19 89 GLN A CA 1
ATOM 707 C C . GLN A 1 89 ? -18.133 3.871 12.050 1.00 91.19 89 GLN A C 1
ATOM 709 O O . GLN A 1 89 ? -18.823 4.892 11.993 1.00 91.19 89 GLN A O 1
ATOM 714 N N . LYS A 1 90 ? -18.562 2.764 12.672 1.00 93.44 90 LYS A N 1
ATOM 715 C CA . LYS A 1 90 ? -19.828 2.721 13.422 1.00 93.44 90 LYS A CA 1
ATOM 716 C C . LYS A 1 90 ? -19.788 3.690 14.606 1.00 93.44 90 LYS A C 1
ATOM 718 O O . LYS A 1 90 ? -20.706 4.495 14.751 1.00 93.44 90 LYS A O 1
ATOM 723 N N . LYS A 1 91 ? -18.712 3.666 15.400 1.00 93.88 91 LYS A N 1
ATOM 724 C CA . LYS A 1 91 ? -18.521 4.580 16.540 1.00 93.88 91 LYS A CA 1
ATOM 725 C C . LYS A 1 91 ? -18.493 6.045 16.100 1.00 93.88 91 LYS A C 1
ATOM 727 O O . LYS A 1 91 ? -19.176 6.865 16.704 1.00 93.88 91 LYS A O 1
ATOM 732 N N . SER A 1 92 ? -17.786 6.369 15.018 1.00 92.69 92 SER A N 1
ATOM 733 C CA . SER A 1 92 ? -17.737 7.727 14.466 1.00 92.69 92 SER A CA 1
ATOM 734 C C . SER A 1 92 ? -19.125 8.239 14.079 1.00 92.69 92 SER A C 1
ATOM 736 O O . SER A 1 92 ? -19.473 9.358 14.444 1.00 92.69 92 SER A O 1
ATOM 738 N N . ARG A 1 93 ? -19.958 7.418 13.421 1.00 93.19 93 ARG A N 1
ATOM 739 C CA . ARG A 1 93 ? -21.342 7.800 13.077 1.00 93.19 93 ARG A CA 1
ATOM 740 C C . ARG A 1 93 ? -22.206 8.075 14.310 1.00 93.19 93 ARG A C 1
ATOM 742 O O . ARG A 1 93 ? -22.961 9.042 14.314 1.00 93.19 93 ARG A O 1
ATOM 749 N N . LEU A 1 94 ? -22.066 7.270 15.365 1.00 93.44 94 LEU A N 1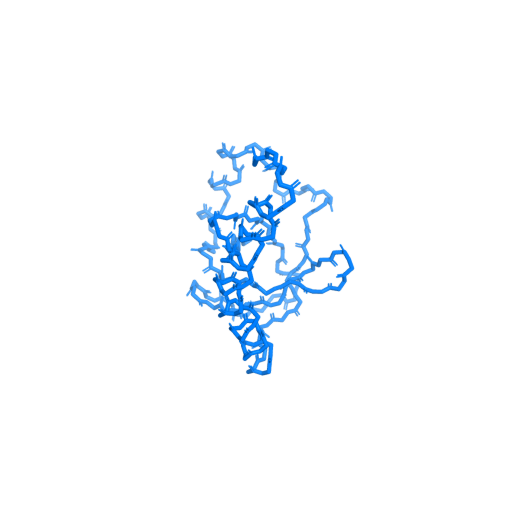
ATOM 750 C CA . LEU A 1 94 ? -22.776 7.498 16.630 1.00 93.44 94 LEU A CA 1
ATOM 751 C C . LEU A 1 94 ? -22.361 8.823 17.285 1.00 93.44 94 LEU A C 1
ATOM 753 O O . LEU A 1 94 ? -23.213 9.562 17.770 1.00 93.44 94 LEU A O 1
ATOM 757 N N . ILE A 1 95 ? -21.065 9.147 17.265 1.00 92.94 95 ILE A N 1
ATOM 758 C CA . ILE A 1 95 ? -20.540 10.405 17.815 1.00 92.94 95 ILE A CA 1
ATOM 759 C C . ILE A 1 95 ? -21.059 11.607 17.018 1.00 92.94 95 ILE A C 1
ATOM 761 O O . ILE A 1 95 ? -21.539 12.561 17.623 1.00 92.94 95 ILE A O 1
ATOM 765 N N . ILE A 1 96 ? -21.027 11.545 15.682 1.00 94.62 96 ILE A N 1
ATOM 766 C CA . ILE A 1 96 ? -21.576 12.590 14.799 1.00 94.62 96 ILE A CA 1
ATOM 767 C C . ILE A 1 96 ? -23.050 12.847 15.133 1.00 94.62 96 ILE A C 1
ATOM 769 O O . ILE A 1 96 ? -23.434 13.991 15.372 1.00 94.62 96 ILE A O 1
ATOM 773 N N . SER A 1 97 ? -23.850 11.778 15.242 1.00 92.00 97 SER A N 1
ATOM 774 C CA . SER A 1 97 ? -25.269 11.873 15.599 1.00 92.00 97 SER A CA 1
ATOM 775 C C . SER A 1 97 ? -25.485 12.475 16.989 1.00 92.00 97 SER A C 1
ATOM 777 O O . SER A 1 97 ? -26.409 13.262 17.166 1.00 92.00 97 SER A O 1
ATOM 779 N N . ARG A 1 98 ? -24.645 12.131 17.975 1.00 93.31 98 ARG A N 1
ATOM 780 C CA . ARG A 1 98 ? -24.733 12.669 19.342 1.00 93.31 98 ARG A CA 1
ATOM 781 C C . ARG A 1 98 ? -24.377 14.155 19.410 1.00 93.31 98 ARG A C 1
ATOM 783 O O . ARG A 1 98 ? -24.938 14.870 20.231 1.00 93.31 98 ARG A O 1
ATOM 790 N N . LEU A 1 99 ? -23.443 14.603 18.575 1.00 95.12 99 LEU A N 1
ATOM 791 C CA . LEU A 1 99 ? -23.002 15.998 18.509 1.00 95.12 99 LEU A CA 1
ATOM 792 C C . LEU A 1 99 ? -23.888 16.868 17.602 1.00 95.12 99 LEU A C 1
ATOM 794 O O . LEU A 1 99 ? -23.646 18.067 17.502 1.00 95.12 99 LEU A O 1
ATOM 798 N N . GLY A 1 100 ? -24.891 16.289 16.929 1.00 92.94 100 GLY A N 1
ATOM 799 C CA . GLY A 1 100 ? -25.749 17.014 15.987 1.00 92.94 100 GLY A CA 1
ATOM 800 C C . GLY A 1 100 ? -25.001 17.535 14.754 1.00 92.94 100 GLY A C 1
ATOM 801 O O . GLY A 1 100 ? -25.439 18.495 14.122 1.00 92.94 100 GLY A O 1
ATOM 802 N N . LEU A 1 101 ? -23.858 16.930 14.420 1.00 91.00 101 LEU A N 1
ATOM 803 C CA . LEU A 1 101 ? -23.048 17.331 13.275 1.00 91.00 101 LEU A CA 1
ATOM 804 C C . LEU A 1 101 ? -23.634 16.745 11.988 1.00 91.00 101 LEU A C 1
ATOM 806 O O . LEU A 1 101 ? -24.116 15.611 11.964 1.00 91.00 101 LEU A O 1
ATOM 810 N N . LYS A 1 102 ? -23.577 17.517 10.902 1.00 83.19 102 LYS A N 1
ATOM 811 C CA . LYS A 1 102 ? -23.934 17.017 9.572 1.00 83.19 102 LYS A CA 1
ATOM 812 C C . LYS A 1 102 ? -22.817 16.115 9.051 1.00 83.19 102 LYS A C 1
ATOM 814 O O . LYS A 1 102 ? -21.641 16.414 9.255 1.00 83.19 102 LYS A O 1
ATOM 819 N N . MET A 1 103 ? -23.220 15.014 8.424 1.00 72.19 103 MET A N 1
ATOM 820 C CA . MET A 1 103 ? -22.322 14.050 7.790 1.00 72.19 103 MET A CA 1
ATOM 821 C C . MET A 1 103 ? -21.909 14.509 6.393 1.00 72.19 103 MET A C 1
ATOM 823 O O . MET A 1 103 ? -22.738 15.182 5.739 1.00 72.19 103 MET A O 1
#

Sequence (103 aa):
MEVRFKNGRKCFYKNTKKLSICIGDIVAVEASPGHDIGVVSLTGELVKVHMRKKNVAIDHPDTKQIYRKATQKDIDIWTTAREKEQEVQKKSRLIISRLGLKM

pLDDT: mean 88.29, std 7.15,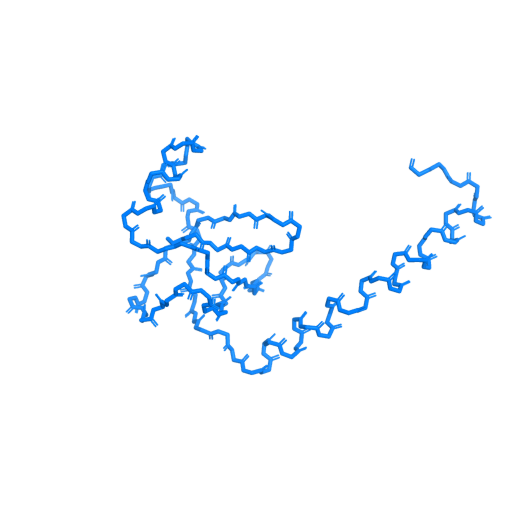 range [61.09, 95.12]

Foldseek 3Di:
DWWADPPRDIAAADAPVPDPDDQQFWFWWDDVVDTDITGHHDDDPVVVVVCVVVVHDPVDVPHTHTDGGQDPVNVVVSVVVVVVPVVVVVVVVVVCVVVVHDD

Secondary structure (DSSP, 8-state):
-EEE-GGG-EEE-B-TT-----TT-EEEEE-SSSEEEEEEEE-THHHHHHHHHTT--TT-TT-PBEEEEPPHHHHHHHHHHHHHHHHHHHHHHHHHHHTT---

Radius of gyration: 17.05 Å; chains: 1; bounding box: 41×30×41 Å